Protein AF-A0A5W8QZE7-F1 (afdb_monomer_lite)

InterPro domains:
  IPR010557 Protein of unknown function DUF1133 [PF06576] (1-94)

Foldseek 3Di:
DQQVVVPPPDPDRDDDPVLVVLLCVLLCVLCVVPVVLSVLVCQADPDVHDDLLVQLVVVCVVPVVDDSVVSSVVSVVSPVVSCVSSVPSSVVSVVVVVVVVVD

Structure (mmCIF, N/CA/C/O backbone):
data_AF-A0A5W8QZE7-F1
#
_entry.id   AF-A0A5W8QZE7-F1
#
loop_
_atom_site.group_PDB
_atom_site.id
_atom_site.type_symbol
_atom_site.label_atom_id
_atom_site.label_alt_id
_atom_site.label_comp_id
_atom_site.label_asym_id
_atom_site.label_entity_id
_atom_site.label_seq_id
_atom_site.pdbx_PDB_ins_c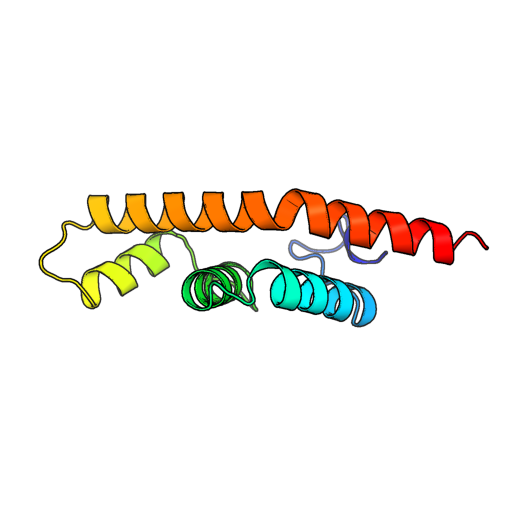ode
_atom_site.Cartn_x
_atom_site.Cartn_y
_atom_site.Cartn_z
_atom_site.occupancy
_atom_site.B_iso_or_equiv
_atom_site.auth_seq_id
_atom_site.auth_comp_id
_atom_site.auth_asym_id
_atom_site.auth_atom_id
_atom_site.pdbx_PDB_model_num
ATOM 1 N N . ARG A 1 1 ? 6.417 3.458 -22.316 1.00 56.97 1 ARG A N 1
ATOM 2 C CA . ARG A 1 1 ? 6.358 4.588 -21.358 1.00 56.97 1 ARG A CA 1
ATOM 3 C C . ARG A 1 1 ? 5.007 5.282 -21.471 1.00 56.97 1 ARG A C 1
ATOM 5 O O . ARG A 1 1 ? 4.948 6.492 -21.654 1.00 56.97 1 ARG A O 1
ATOM 12 N N . GLU A 1 2 ? 3.923 4.518 -21.359 1.00 59.00 2 GLU A N 1
ATOM 13 C CA . GLU A 1 2 ? 2.558 5.060 -21.438 1.00 59.00 2 GLU A CA 1
ATOM 14 C C . GLU A 1 2 ? 2.198 5.777 -20.134 1.00 59.00 2 GLU A C 1
ATOM 16 O O . GLU A 1 2 ? 1.651 6.872 -20.192 1.00 59.00 2 GLU A O 1
ATOM 21 N N . MET A 1 3 ? 2.641 5.280 -18.967 1.00 59.47 3 MET A N 1
ATOM 22 C CA . MET A 1 3 ? 2.423 5.967 -17.680 1.00 59.47 3 MET A CA 1
ATOM 23 C C . MET A 1 3 ? 2.963 7.405 -17.649 1.00 59.47 3 MET A C 1
ATOM 25 O O . MET A 1 3 ? 2.348 8.287 -17.052 1.00 59.47 3 MET A O 1
ATOM 29 N N . MET A 1 4 ? 4.111 7.662 -18.288 1.00 61.03 4 MET A N 1
ATOM 30 C CA . MET A 1 4 ? 4.712 9.003 -18.323 1.00 61.03 4 MET A CA 1
ATOM 31 C C . MET A 1 4 ? 4.120 9.895 -19.422 1.00 61.03 4 MET A C 1
ATOM 33 O O . MET A 1 4 ? 4.044 11.107 -19.230 1.00 61.03 4 MET A O 1
ATOM 37 N N . ASN A 1 5 ? 3.667 9.311 -20.538 1.00 59.75 5 ASN A N 1
ATOM 38 C CA . ASN A 1 5 ? 3.068 10.044 -21.662 1.00 59.75 5 ASN A CA 1
ATOM 39 C C . ASN A 1 5 ? 1.552 10.278 -21.495 1.00 59.75 5 ASN A C 1
ATOM 41 O O . ASN A 1 5 ? 0.990 11.205 -22.072 1.00 59.75 5 ASN A O 1
ATOM 45 N N . GLY A 1 6 ? 0.873 9.455 -20.691 1.00 54.03 6 GLY A N 1
ATOM 46 C CA . GLY A 1 6 ? -0.579 9.455 -20.488 1.00 54.03 6 GLY A CA 1
ATOM 47 C C . GLY A 1 6 ? -1.106 10.563 -19.575 1.00 54.03 6 GLY A C 1
ATOM 48 O O . GLY A 1 6 ? -2.318 10.747 -19.476 1.00 54.03 6 GLY A O 1
ATOM 49 N N . LYS A 1 7 ? -0.217 11.358 -18.963 1.00 52.62 7 LYS A N 1
ATOM 50 C CA . LYS A 1 7 ? -0.562 12.467 -18.054 1.00 52.62 7 LYS A CA 1
ATOM 51 C C . LYS A 1 7 ? -1.481 13.530 -18.689 1.00 52.62 7 LYS A C 1
ATOM 53 O O . LYS A 1 7 ? -2.056 14.334 -17.967 1.00 52.62 7 LYS A O 1
ATOM 58 N N . GLN A 1 8 ? -1.610 13.537 -20.021 1.00 54.16 8 GLN A N 1
ATOM 59 C CA . GLN A 1 8 ? -2.390 14.507 -20.801 1.00 54.16 8 GLN A CA 1
ATOM 60 C C . GLN A 1 8 ? -3.746 13.988 -21.329 1.00 54.16 8 GLN A C 1
ATOM 62 O O . GLN A 1 8 ? -4.461 14.766 -21.952 1.00 54.16 8 GLN A O 1
ATOM 67 N N . LYS A 1 9 ? -4.123 12.712 -21.123 1.00 54.28 9 LYS A N 1
ATOM 68 C CA . LYS A 1 9 ? -5.301 12.111 -21.801 1.00 54.28 9 LYS A CA 1
ATOM 69 C C . LYS A 1 9 ? -6.463 11.707 -20.886 1.00 54.28 9 LYS A C 1
ATOM 71 O O . LYS A 1 9 ? -7.600 11.688 -21.346 1.00 54.28 9 LYS A O 1
ATOM 76 N N . SER A 1 10 ? -6.225 11.385 -19.613 1.00 57.28 10 SER A N 1
ATOM 77 C CA . SER A 1 10 ? -7.294 11.022 -18.669 1.00 57.28 10 SER A CA 1
ATOM 78 C C . SER A 1 10 ? -6.854 11.214 -17.207 1.00 57.28 10 SER A C 1
ATOM 80 O O . SER A 1 10 ? -5.661 11.304 -16.926 1.00 57.28 10 SER A O 1
ATOM 82 N N . TRP A 1 11 ? -7.809 11.257 -16.266 1.00 57.09 11 TRP A N 1
ATOM 83 C CA . TRP A 1 11 ? -7.544 11.307 -14.814 1.00 57.09 11 TRP A CA 1
ATOM 84 C C . TRP A 1 11 ? -6.851 10.042 -14.264 1.00 57.09 11 TRP A C 1
ATOM 86 O O . TRP A 1 11 ? -6.365 10.054 -13.134 1.00 57.09 11 TRP A O 1
ATOM 96 N N . LEU A 1 12 ? -6.790 8.967 -15.055 1.00 62.59 12 LEU A N 1
ATOM 97 C CA . LEU A 1 12 ? -6.074 7.722 -14.778 1.00 62.59 12 LEU A CA 1
ATOM 98 C C . LEU A 1 12 ? -5.105 7.429 -15.934 1.00 62.59 12 LEU A C 1
ATOM 100 O O . LEU A 1 12 ? -5.516 7.195 -17.071 1.00 62.59 12 LEU A O 1
ATOM 104 N N . ALA A 1 13 ? -3.803 7.444 -15.654 1.00 66.06 13 ALA A N 1
ATOM 105 C CA . ALA A 1 13 ? -2.804 6.927 -16.581 1.00 66.06 13 ALA A CA 1
ATOM 106 C C . ALA A 1 13 ? -2.663 5.423 -16.328 1.00 66.06 13 ALA A C 1
ATOM 108 O O . ALA A 1 13 ? -2.221 5.013 -15.254 1.00 66.06 13 ALA A O 1
ATOM 109 N N . HIS A 1 14 ? -3.081 4.609 -17.294 1.00 72.62 14 HIS A N 1
ATOM 110 C CA . HIS A 1 14 ? -2.899 3.165 -17.224 1.00 72.62 14 HIS A CA 1
ATOM 111 C C . HIS A 1 14 ? -1.449 2.801 -17.568 1.00 72.62 14 HIS A C 1
ATOM 113 O O . HIS A 1 14 ? -0.797 3.478 -18.366 1.00 72.62 14 HIS A O 1
ATOM 119 N N . CYS A 1 15 ? -0.936 1.758 -16.919 1.00 76.12 15 CYS A N 1
ATOM 120 C CA . CYS A 1 15 ? 0.349 1.164 -17.266 1.00 76.12 15 CYS A CA 1
ATOM 121 C C . CYS A 1 15 ? 0.200 0.227 -18.467 1.00 76.12 15 CYS A C 1
ATOM 123 O O . CYS A 1 15 ? -0.885 -0.304 -18.703 1.00 76.12 15 CYS A O 1
ATOM 125 N N . THR A 1 16 ? 1.275 0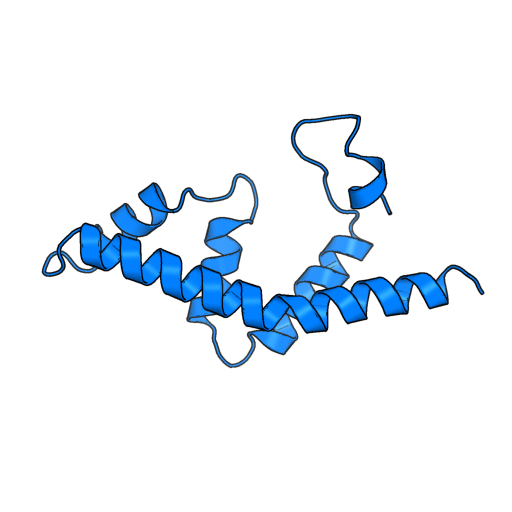.038 -19.238 1.00 85.00 16 THR A N 1
ATOM 126 C CA . THR A 1 16 ? 1.323 -1.065 -20.213 1.00 85.00 16 THR A CA 1
ATOM 127 C C . THR A 1 16 ? 1.472 -2.404 -19.502 1.00 85.00 16 THR A C 1
ATOM 129 O O . THR A 1 16 ? 1.989 -2.449 -18.389 1.00 85.00 16 THR A O 1
ATOM 132 N N . ASP A 1 17 ? 1.135 -3.508 -20.169 1.00 85.94 17 ASP A N 1
ATOM 133 C CA . ASP A 1 17 ? 1.330 -4.860 -19.620 1.00 85.94 17 ASP A CA 1
ATOM 134 C C . ASP A 1 17 ? 2.781 -5.112 -19.167 1.00 85.94 17 ASP A C 1
ATOM 136 O O . ASP A 1 17 ? 3.023 -5.735 -18.136 1.00 85.94 17 ASP A O 1
ATOM 140 N N . ALA A 1 18 ? 3.766 -4.572 -19.896 1.00 87.06 18 ALA A N 1
ATOM 141 C CA . ALA A 1 18 ? 5.176 -4.659 -19.514 1.00 87.06 18 ALA A CA 1
ATOM 142 C C . ALA A 1 18 ? 5.495 -3.852 -18.241 1.00 87.06 18 ALA A C 1
ATOM 144 O O . ALA A 1 18 ? 6.221 -4.330 -17.371 1.00 87.06 18 ALA A O 1
ATOM 145 N N . GLU A 1 19 ? 4.941 -2.642 -18.117 1.00 86.94 19 GLU A N 1
ATOM 146 C CA . GLU A 1 19 ? 5.086 -1.802 -16.922 1.00 86.94 19 GLU A CA 1
ATOM 147 C C . GLU A 1 19 ? 4.378 -2.449 -15.714 1.00 86.94 19 GLU A C 1
ATOM 149 O O . GLU A 1 19 ? 4.936 -2.461 -14.618 1.00 86.94 19 GLU A O 1
ATOM 154 N N . ALA A 1 20 ? 3.205 -3.058 -15.919 1.00 88.81 20 ALA A N 1
ATOM 155 C CA . ALA A 1 20 ? 2.470 -3.803 -14.899 1.00 88.81 20 ALA A CA 1
ATOM 156 C C . ALA A 1 20 ? 3.267 -5.015 -14.390 1.00 88.81 20 ALA A C 1
ATOM 158 O O . ALA A 1 20 ? 3.477 -5.147 -13.187 1.00 88.81 20 ALA A O 1
ATOM 159 N N . MET A 1 21 ? 3.802 -5.846 -15.294 1.00 91.00 21 MET A N 1
ATOM 160 C CA . MET A 1 21 ? 4.638 -6.994 -14.917 1.00 91.00 21 MET A CA 1
ATOM 161 C C . MET A 1 21 ? 5.891 -6.581 -14.136 1.00 91.00 21 MET A C 1
ATOM 163 O O . MET A 1 21 ? 6.301 -7.280 -13.207 1.00 91.00 21 MET A O 1
ATOM 167 N N . LEU A 1 22 ? 6.507 -5.448 -14.491 1.00 92.06 22 LEU A N 1
ATOM 168 C CA . LEU A 1 22 ? 7.649 -4.908 -13.756 1.00 92.06 22 LEU A CA 1
ATOM 169 C C . LEU A 1 22 ? 7.253 -4.519 -12.324 1.00 92.06 22 LEU A C 1
ATOM 171 O O . LEU A 1 22 ? 7.929 -4.911 -11.372 1.00 92.06 22 LEU A O 1
ATOM 175 N N . ILE A 1 23 ? 6.150 -3.779 -12.177 1.00 92.00 23 ILE A N 1
ATOM 176 C CA . ILE A 1 23 ? 5.605 -3.352 -10.882 1.00 92.00 23 ILE A CA 1
ATOM 177 C C . ILE A 1 23 ? 5.282 -4.572 -10.014 1.00 92.00 23 ILE A C 1
ATOM 179 O O . ILE A 1 23 ? 5.732 -4.641 -8.868 1.00 92.00 23 ILE A O 1
ATOM 183 N N . ASP A 1 24 ? 4.574 -5.559 -10.563 1.00 92.94 24 ASP A N 1
ATOM 184 C CA . ASP A 1 24 ? 4.186 -6.777 -9.849 1.00 92.94 24 ASP A CA 1
ATOM 185 C C . ASP A 1 24 ? 5.395 -7.605 -9.421 1.00 92.94 24 ASP A C 1
ATOM 187 O O . ASP A 1 24 ? 5.425 -8.128 -8.302 1.00 92.94 24 ASP A O 1
ATOM 191 N N . ARG A 1 25 ? 6.431 -7.682 -10.266 1.00 94.31 25 ARG A N 1
ATOM 192 C CA . ARG A 1 25 ? 7.698 -8.320 -9.906 1.00 94.31 25 ARG A CA 1
ATOM 193 C C . ARG A 1 25 ? 8.338 -7.619 -8.713 1.00 94.31 25 ARG A C 1
ATOM 195 O O . ARG A 1 25 ? 8.681 -8.298 -7.752 1.00 94.31 25 ARG A O 1
ATOM 202 N N . VAL A 1 26 ? 8.481 -6.293 -8.751 1.00 95.19 26 VAL A N 1
ATOM 203 C CA . VAL A 1 26 ? 9.114 -5.524 -7.665 1.00 95.19 26 VAL A CA 1
ATOM 204 C C . VAL A 1 26 ? 8.321 -5.653 -6.365 1.00 95.19 26 VAL A C 1
ATOM 206 O O . VAL A 1 26 ? 8.900 -5.941 -5.317 1.00 95.19 26 VAL A O 1
ATOM 209 N N . ILE A 1 27 ? 6.996 -5.500 -6.417 1.00 95.06 27 ILE A N 1
ATOM 210 C CA . ILE A 1 27 ? 6.122 -5.680 -5.249 1.00 95.06 27 ILE A CA 1
ATOM 211 C C . ILE A 1 27 ? 6.246 -7.108 -4.709 1.00 95.06 27 ILE A C 1
ATOM 213 O O . ILE A 1 27 ? 6.379 -7.306 -3.501 1.00 95.06 27 ILE A O 1
ATOM 217 N N . GLY A 1 28 ? 6.232 -8.101 -5.599 1.00 94.00 28 GLY A N 1
ATOM 218 C CA . GLY A 1 28 ? 6.370 -9.511 -5.263 1.00 94.00 28 GLY A CA 1
ATOM 219 C C . GLY A 1 28 ? 7.698 -9.846 -4.595 1.00 94.00 28 GLY A C 1
ATOM 220 O O . GLY A 1 28 ? 7.694 -10.638 -3.659 1.00 94.00 28 GLY A O 1
ATOM 221 N N . THR A 1 29 ? 8.804 -9.234 -5.026 1.00 94.75 29 THR A N 1
ATOM 222 C CA . THR A 1 29 ? 10.134 -9.469 -4.447 1.00 94.75 29 THR A CA 1
ATOM 223 C C . THR A 1 29 ? 10.350 -8.713 -3.142 1.00 94.75 29 THR A C 1
ATOM 225 O O . THR A 1 29 ? 10.860 -9.287 -2.188 1.00 94.75 29 THR A O 1
ATOM 228 N N . VAL A 1 30 ? 9.959 -7.436 -3.076 1.00 95.25 30 VAL A N 1
ATOM 229 C CA . VAL A 1 30 ? 10.232 -6.572 -1.913 1.00 95.25 30 VAL A CA 1
ATOM 230 C C . VAL A 1 30 ? 9.324 -6.920 -0.736 1.00 95.25 30 VAL A C 1
ATOM 232 O O . VAL A 1 30 ? 9.765 -6.926 0.409 1.00 95.25 30 VAL A O 1
ATOM 235 N N . LEU A 1 31 ? 8.051 -7.224 -1.001 1.00 94.50 31 LEU A N 1
ATOM 236 C CA . LEU A 1 31 ? 7.060 -7.527 0.035 1.00 94.50 31 LEU A CA 1
ATOM 237 C C . LEU A 1 31 ? 6.795 -9.033 0.180 1.00 94.50 31 LEU A C 1
ATOM 239 O O . LEU A 1 31 ? 5.762 -9.413 0.734 1.00 94.50 31 LEU A O 1
ATOM 243 N N . ALA A 1 32 ? 7.707 -9.891 -0.295 1.00 93.75 32 ALA A N 1
ATOM 244 C CA . ALA A 1 32 ? 7.582 -11.350 -0.207 1.00 93.75 32 ALA A CA 1
ATOM 245 C C . ALA A 1 32 ? 7.394 -11.831 1.242 1.00 93.75 32 ALA A C 1
ATOM 247 O O . ALA A 1 32 ? 6.516 -12.643 1.526 1.00 93.75 32 ALA A O 1
ATOM 248 N N . GLU A 1 33 ? 8.179 -11.270 2.162 1.00 94.00 33 GLU A N 1
ATOM 249 C CA . GLU A 1 33 ? 8.163 -11.610 3.590 1.00 94.00 33 GLU A CA 1
ATOM 250 C C . GLU A 1 33 ? 7.010 -10.933 4.354 1.00 94.00 33 GLU A C 1
ATOM 252 O O . GLU A 1 33 ? 6.704 -11.301 5.487 1.00 94.00 33 GLU A O 1
ATOM 257 N N . TYR A 1 34 ? 6.324 -9.965 3.732 1.00 94.50 34 TYR A N 1
ATOM 258 C CA . TYR A 1 34 ? 5.309 -9.125 4.371 1.00 94.50 34 TYR A CA 1
ATOM 259 C C . TYR A 1 34 ? 3.949 -9.225 3.655 1.00 94.50 34 TYR A C 1
ATOM 261 O O . TYR A 1 34 ? 3.474 -8.244 3.066 1.00 94.50 34 TYR A O 1
ATOM 269 N N . PRO A 1 35 ? 3.246 -10.374 3.739 1.00 93.38 35 PRO A N 1
ATOM 270 C CA . PRO A 1 35 ? 1.999 -10.603 3.003 1.00 93.38 35 PRO A CA 1
ATOM 271 C C . PRO A 1 35 ? 0.886 -9.611 3.376 1.00 93.38 35 PRO A C 1
ATOM 273 O O . PRO A 1 35 ? 0.074 -9.234 2.528 1.00 93.38 35 PRO A O 1
ATOM 276 N N . ALA A 1 36 ? 0.863 -9.132 4.625 1.00 92.94 36 ALA A N 1
ATOM 277 C CA . ALA A 1 36 ? -0.089 -8.118 5.073 1.00 92.94 36 ALA A CA 1
ATOM 278 C C . ALA A 1 36 ? 0.143 -6.755 4.396 1.00 92.94 36 ALA A C 1
ATOM 280 O O . ALA A 1 36 ? -0.819 -6.121 3.962 1.00 92.94 36 ALA A O 1
ATOM 281 N N . LEU A 1 37 ? 1.404 -6.325 4.257 1.00 94.38 37 LEU A N 1
ATOM 282 C CA . LEU A 1 37 ? 1.754 -5.076 3.571 1.00 94.38 37 LEU A CA 1
ATOM 283 C C . LEU A 1 37 ? 1.499 -5.181 2.068 1.00 94.38 37 LEU A C 1
ATOM 285 O O . LEU A 1 37 ? 0.957 -4.248 1.476 1.00 94.38 37 LEU A O 1
ATOM 289 N N . LYS A 1 38 ? 1.799 -6.339 1.468 1.00 95.00 38 LYS A N 1
ATOM 290 C CA . LYS A 1 38 ? 1.458 -6.619 0.070 1.00 95.00 38 LYS A CA 1
ATOM 291 C C . LYS A 1 38 ? -0.045 -6.450 -0.162 1.00 95.00 38 LYS A C 1
ATOM 293 O O . LYS A 1 38 ? -0.456 -5.650 -0.999 1.00 95.00 38 LYS A O 1
ATOM 298 N N . LYS A 1 39 ? -0.880 -7.123 0.638 1.00 94.25 39 LYS A N 1
ATOM 299 C CA . LYS A 1 39 ? -2.346 -7.008 0.552 1.00 94.25 39 LYS A CA 1
ATOM 300 C C . LYS A 1 39 ? -2.831 -5.566 0.738 1.00 94.25 39 LYS A C 1
ATOM 302 O O . LYS A 1 39 ? -3.754 -5.147 0.047 1.00 94.25 39 LYS A O 1
ATOM 307 N N . LEU A 1 40 ? -2.215 -4.812 1.649 1.00 94.94 40 LEU A N 1
ATOM 308 C CA . LEU A 1 40 ? -2.552 -3.412 1.911 1.00 94.94 40 LEU A CA 1
ATOM 309 C C . LEU A 1 40 ? -2.317 -2.518 0.682 1.00 94.94 40 LEU A C 1
ATOM 311 O O . LEU A 1 40 ? -3.178 -1.703 0.352 1.00 94.94 40 LEU A O 1
ATOM 315 N N . ILE A 1 41 ? -1.181 -2.684 -0.003 1.00 94.94 41 ILE A N 1
ATOM 316 C CA . ILE A 1 41 ? -0.851 -1.944 -1.231 1.00 94.94 41 ILE A CA 1
ATOM 317 C C . ILE A 1 41 ? -1.827 -2.292 -2.355 1.00 94.94 41 ILE A C 1
ATOM 319 O O . ILE A 1 41 ? -2.384 -1.381 -2.968 1.00 94.94 41 ILE A O 1
ATOM 323 N N . HIS A 1 42 ? -2.114 -3.580 -2.561 1.00 93.12 42 HIS A N 1
ATOM 324 C CA . HIS A 1 42 ? -3.117 -4.018 -3.536 1.00 93.12 42 HIS A CA 1
ATOM 325 C C . HIS A 1 42 ? -4.494 -3.405 -3.239 1.00 93.12 42 HIS A C 1
ATOM 327 O O . HIS A 1 42 ? -5.090 -2.761 -4.095 1.00 93.12 42 HIS A O 1
ATOM 333 N N . GLN A 1 43 ? -4.966 -3.463 -1.990 1.00 93.56 43 GLN A N 1
ATOM 334 C CA . GLN A 1 43 ? -6.229 -2.821 -1.598 1.00 93.56 43 GLN A CA 1
ATOM 335 C C . GLN A 1 43 ? -6.246 -1.309 -1.854 1.00 93.56 43 GLN A C 1
ATOM 337 O O . GLN A 1 43 ? -7.297 -0.740 -2.153 1.00 93.56 43 GLN A O 1
ATOM 342 N N . ARG A 1 44 ? -5.102 -0.639 -1.703 1.00 94.25 44 ARG A N 1
ATOM 343 C CA . ARG A 1 44 ? -4.995 0.809 -1.866 1.00 94.25 44 ARG A CA 1
ATOM 344 C C . ARG A 1 44 ? -4.995 1.237 -3.333 1.00 94.25 44 ARG A C 1
ATOM 346 O O . ARG A 1 44 ? -5.645 2.236 -3.634 1.00 94.25 44 ARG A O 1
ATOM 353 N N . TYR A 1 45 ? -4.284 0.522 -4.201 1.00 90.06 45 TYR A N 1
ATOM 354 C CA . TYR A 1 45 ? -3.946 0.996 -5.549 1.00 90.06 45 TYR A CA 1
ATOM 355 C C . TYR A 1 45 ? -4.536 0.169 -6.695 1.00 90.06 45 TYR A C 1
ATOM 357 O O . TYR A 1 45 ? -4.580 0.661 -7.818 1.00 90.06 45 TYR A O 1
ATOM 365 N N . GLU A 1 46 ? -5.005 -1.052 -6.446 1.00 87.12 46 GLU A N 1
ATOM 366 C CA . GLU A 1 46 ? -5.512 -1.926 -7.503 1.00 87.12 46 GLU A CA 1
ATOM 367 C C . GLU A 1 46 ? -6.939 -1.548 -7.935 1.00 87.12 46 GLU A C 1
ATOM 369 O O . GLU A 1 46 ? -7.813 -1.226 -7.118 1.00 87.12 46 GLU A O 1
ATOM 374 N N . GLY A 1 47 ? -7.191 -1.577 -9.246 1.00 85.06 47 GLY A N 1
ATOM 375 C CA . GLY A 1 47 ? -8.472 -1.191 -9.835 1.00 85.06 47 GLY A CA 1
ATOM 376 C C . GLY A 1 47 ? -8.825 0.272 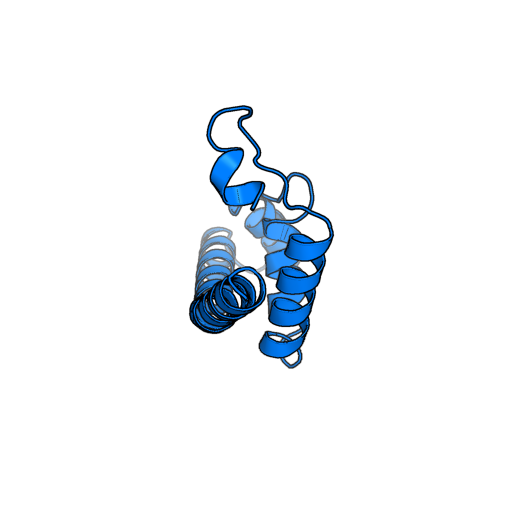-9.552 1.00 85.06 47 GLY A C 1
ATOM 377 O O . GLY A 1 47 ? -8.114 1.186 -9.957 1.00 85.06 47 GLY A O 1
ATOM 378 N N . ARG A 1 48 ? -9.949 0.508 -8.861 1.00 82.31 48 ARG A N 1
ATOM 379 C CA . ARG A 1 48 ? -10.344 1.861 -8.416 1.00 82.31 48 ARG A CA 1
ATOM 380 C C . ARG A 1 48 ? -9.667 2.291 -7.106 1.00 82.31 48 ARG A C 1
ATOM 382 O O . ARG A 1 48 ? -9.804 3.450 -6.721 1.00 82.31 48 ARG A O 1
ATOM 389 N N . GLY A 1 49 ? -8.965 1.374 -6.435 1.00 87.25 49 GLY A N 1
ATOM 390 C CA . GLY A 1 49 ? -8.342 1.587 -5.134 1.00 87.25 49 GLY A CA 1
ATOM 391 C C . GLY A 1 49 ? -9.339 1.827 -3.994 1.00 87.25 49 GLY A C 1
ATOM 392 O O . GLY A 1 49 ? -10.520 2.123 -4.194 1.00 87.25 49 GLY A O 1
ATOM 393 N N . MET A 1 50 ? -8.861 1.714 -2.754 1.00 93.19 50 MET A N 1
ATOM 394 C CA . MET A 1 50 ? -9.625 2.084 -1.560 1.00 93.19 50 MET A CA 1
ATOM 395 C C . MET A 1 50 ? -9.083 3.359 -0.922 1.00 93.19 50 MET A C 1
ATOM 397 O O . MET A 1 50 ? -7.875 3.572 -0.792 1.00 93.19 50 MET A O 1
ATOM 401 N N . SER A 1 51 ? -9.986 4.223 -0.454 1.00 94.12 51 SER A N 1
ATOM 402 C CA . SER A 1 51 ? -9.594 5.378 0.353 1.00 94.12 51 SER A CA 1
ATOM 403 C C . SER A 1 51 ? -9.041 4.923 1.710 1.00 94.12 51 SER A C 1
ATOM 405 O O . SER A 1 51 ? -9.528 3.952 2.289 1.00 94.12 51 SER A O 1
ATOM 407 N N . GLN A 1 52 ? -8.072 5.656 2.271 1.00 94.56 52 GLN A N 1
ATOM 408 C CA . GLN A 1 52 ? -7.567 5.382 3.625 1.00 94.56 52 GLN A CA 1
ATOM 409 C C . GLN A 1 52 ? -8.695 5.371 4.667 1.00 94.56 52 GLN A C 1
ATOM 411 O O . GLN A 1 52 ? -8.659 4.576 5.599 1.00 94.56 52 GLN A O 1
ATOM 416 N N . ARG A 1 53 ? -9.722 6.216 4.476 1.00 94.75 53 ARG A N 1
ATOM 417 C CA . ARG A 1 53 ? -10.936 6.229 5.302 1.00 94.75 53 ARG A CA 1
ATOM 418 C C . ARG A 1 53 ? -11.652 4.881 5.248 1.00 94.75 53 ARG A C 1
ATOM 420 O O . ARG A 1 53 ? -11.886 4.277 6.285 1.00 94.75 53 ARG A O 1
ATOM 427 N N . ARG A 1 54 ? -11.927 4.372 4.043 1.00 95.38 54 ARG A N 1
ATOM 428 C CA . ARG A 1 54 ? -12.605 3.083 3.868 1.00 95.38 54 ARG A CA 1
ATOM 429 C C . ARG A 1 54 ? -11.780 1.921 4.418 1.00 95.38 54 ARG A C 1
ATOM 431 O O . ARG A 1 54 ? -12.343 1.014 5.020 1.00 95.38 54 ARG A O 1
ATOM 438 N N . MET A 1 55 ? -10.463 1.952 4.234 1.00 96.19 55 MET A N 1
ATOM 439 C CA . MET A 1 55 ? -9.559 0.946 4.801 1.00 96.19 55 MET A CA 1
ATOM 440 C C . MET A 1 55 ? -9.582 0.974 6.335 1.00 96.19 55 MET A C 1
ATOM 442 O O . MET A 1 55 ? -9.643 -0.079 6.965 1.00 96.19 55 MET A O 1
ATOM 446 N N . ALA A 1 56 ? -9.601 2.166 6.937 1.00 96.56 56 ALA A N 1
ATOM 447 C CA . ALA A 1 56 ? -9.732 2.328 8.381 1.00 96.56 56 ALA A CA 1
ATOM 448 C C . ALA A 1 56 ? -11.101 1.856 8.896 1.00 96.56 56 ALA A C 1
ATOM 450 O O . ALA A 1 56 ? -11.141 1.181 9.920 1.00 96.56 56 ALA A O 1
ATOM 451 N N . ASP A 1 57 ? -12.195 2.128 8.173 1.00 96.56 57 ASP A N 1
ATOM 452 C CA . ASP A 1 57 ? -13.535 1.626 8.515 1.00 96.56 57 ASP A CA 1
ATOM 453 C C . ASP A 1 57 ? -13.570 0.089 8.520 1.00 96.56 57 ASP A C 1
ATOM 455 O O . ASP A 1 57 ? -14.137 -0.523 9.421 1.00 96.56 57 ASP A O 1
ATOM 459 N N . LEU A 1 58 ? -12.958 -0.556 7.519 1.00 95.81 58 LEU A N 1
ATOM 460 C CA . LEU A 1 58 ? -12.876 -2.019 7.445 1.00 95.81 58 LEU A CA 1
ATOM 461 C C . LEU A 1 58 ? -12.030 -2.602 8.580 1.00 95.81 58 LEU A C 1
ATOM 463 O O . LEU A 1 58 ? -12.420 -3.610 9.166 1.00 95.81 58 LEU A O 1
ATOM 467 N N . LEU A 1 59 ? -10.908 -1.958 8.911 1.00 95.62 59 LEU A N 1
ATOM 468 C CA . LEU A 1 59 ? -10.065 -2.368 10.031 1.00 95.62 59 LEU A CA 1
ATOM 469 C C . LEU A 1 59 ? -10.803 -2.211 11.366 1.00 95.62 59 LEU A C 1
ATOM 471 O O . LEU A 1 59 ? -10.724 -3.087 12.217 1.00 95.62 59 LEU A O 1
ATOM 475 N N . ASN A 1 60 ? -11.559 -1.128 11.536 1.00 96.56 60 ASN A N 1
ATOM 476 C CA . ASN A 1 60 ? -12.336 -0.883 12.747 1.00 96.56 60 ASN A CA 1
ATOM 477 C C . ASN A 1 60 ? -13.481 -1.889 12.920 1.00 96.56 60 ASN A C 1
ATOM 479 O O . ASN A 1 60 ? -13.726 -2.351 14.024 1.00 96.56 60 ASN A O 1
ATOM 483 N N . LYS A 1 61 ? -14.123 -2.313 11.824 1.00 96.25 61 LYS A N 1
ATOM 484 C CA . LYS A 1 61 ? -15.119 -3.397 11.861 1.00 96.25 61 LYS A CA 1
ATOM 485 C C . LYS A 1 61 ? -14.530 -4.748 12.269 1.00 96.25 61 LYS A C 1
ATOM 487 O O . LYS A 1 61 ? -15.245 -5.555 12.847 1.00 96.25 61 LYS A O 1
ATOM 492 N N . GLN A 1 62 ? -13.264 -5.007 11.942 1.00 95.56 62 GLN A N 1
ATOM 493 C CA . GLN A 1 62 ? -12.566 -6.232 12.353 1.00 95.56 62 GLN A CA 1
ATOM 494 C C . GLN A 1 62 ? -12.095 -6.171 13.810 1.00 95.56 62 GLN A C 1
ATOM 496 O O . GLN A 1 62 ? -12.077 -7.196 14.482 1.00 95.56 62 GLN A O 1
ATOM 501 N N . TYR A 1 63 ? -11.735 -4.978 14.290 1.00 94.12 63 TYR A N 1
ATOM 502 C CA . TYR A 1 63 ? -11.241 -4.732 15.645 1.00 94.12 63 TYR A CA 1
ATOM 503 C C . TYR A 1 63 ? -12.091 -3.651 16.330 1.00 94.12 63 TYR A C 1
ATOM 505 O O . TYR A 1 63 ? -11.647 -2.500 16.426 1.00 94.12 63 TYR A O 1
ATOM 513 N N . PRO A 1 64 ? -13.312 -3.995 16.788 1.00 92.12 64 PRO A N 1
ATOM 514 C CA . PRO A 1 64 ? -14.247 -3.028 17.366 1.00 92.12 64 PRO A CA 1
ATOM 515 C C . PRO A 1 64 ? -13.742 -2.407 18.676 1.00 92.12 64 PRO A C 1
ATOM 517 O O . PRO A 1 64 ? -14.146 -1.298 19.014 1.00 92.12 64 PRO A O 1
ATOM 520 N N . ASP A 1 65 ? -12.815 -3.072 19.372 1.00 95.88 65 ASP A N 1
ATOM 521 C CA . ASP A 1 65 ? -12.195 -2.567 20.605 1.00 95.88 65 ASP A CA 1
ATOM 522 C C . ASP A 1 65 ? -11.289 -1.351 20.363 1.00 95.88 65 ASP A C 1
ATOM 524 O O . ASP A 1 65 ? -10.976 -0.588 21.278 1.00 95.88 65 ASP A O 1
ATOM 528 N N . TRP A 1 66 ? -10.814 -1.162 19.129 1.00 95.06 66 TRP A N 1
ATOM 529 C CA . TRP A 1 66 ? -9.970 -0.025 18.789 1.00 95.06 66 TRP A CA 1
ATOM 530 C C . TRP A 1 66 ? -10.830 1.171 18.414 1.00 95.06 66 TRP A C 1
ATOM 532 O O . TRP A 1 66 ? -11.791 1.060 17.657 1.00 95.06 66 TRP A O 1
ATOM 542 N N . CYS A 1 67 ? -10.440 2.365 18.857 1.00 95.94 67 CYS A N 1
ATOM 543 C CA . CYS A 1 67 ? -11.063 3.573 18.337 1.00 95.94 67 CYS A CA 1
ATOM 544 C C . CYS A 1 67 ? -10.686 3.781 16.858 1.00 95.94 67 CYS A C 1
ATOM 546 O O . CYS A 1 67 ? -9.583 3.444 16.411 1.00 95.94 67 CYS A O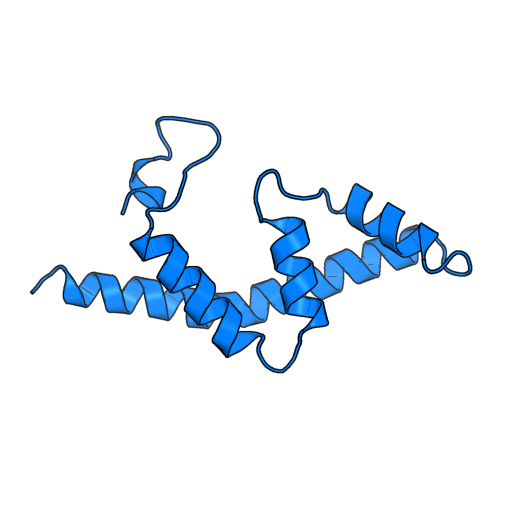 1
ATOM 548 N N . TYR A 1 68 ? -11.583 4.409 16.096 1.00 95.62 68 TYR A N 1
ATOM 549 C CA . TYR A 1 68 ? -11.372 4.666 14.670 1.00 95.62 68 TYR A CA 1
ATOM 550 C C . TYR A 1 68 ? -10.071 5.444 14.379 1.00 95.62 68 TYR A C 1
ATOM 552 O O . TYR A 1 68 ? -9.385 5.174 13.391 1.00 95.62 68 TYR A O 1
ATOM 560 N N . ALA A 1 69 ? -9.686 6.378 15.258 1.00 96.50 69 ALA A N 1
ATOM 561 C CA . ALA A 1 69 ? -8.441 7.137 15.126 1.00 96.50 69 ALA A CA 1
ATOM 562 C C . ALA A 1 69 ? -7.199 6.225 15.131 1.00 96.50 69 ALA A C 1
ATOM 564 O O . ALA A 1 69 ? -6.301 6.405 14.307 1.00 96.50 69 ALA A O 1
ATOM 565 N N . THR A 1 70 ? -7.180 5.198 15.985 1.00 96.75 70 THR A N 1
ATOM 566 C CA . THR A 1 70 ? -6.112 4.189 16.023 1.00 96.75 70 THR A CA 1
ATOM 567 C C . THR A 1 70 ? -6.052 3.403 14.718 1.00 96.75 70 THR A C 1
ATOM 569 O O . THR A 1 70 ? -4.970 3.240 14.151 1.00 96.75 70 THR A O 1
ATOM 572 N N . CYS A 1 71 ? -7.201 2.970 14.191 1.00 96.69 71 CYS A N 1
ATOM 573 C CA . CYS A 1 71 ? -7.272 2.274 12.905 1.00 96.69 71 CYS A CA 1
ATOM 574 C C . CYS A 1 71 ? -6.743 3.148 11.759 1.00 96.69 71 CYS A C 1
ATOM 576 O O . CYS A 1 71 ? -5.917 2.699 10.965 1.00 96.69 71 CYS A O 1
ATOM 578 N N . ARG A 1 72 ? -7.152 4.421 11.706 1.00 97.00 72 ARG A N 1
ATOM 579 C CA . ARG A 1 72 ? -6.684 5.386 10.701 1.00 97.00 72 ARG A CA 1
ATOM 580 C C . ARG A 1 72 ? -5.171 5.599 10.770 1.00 97.00 72 ARG A C 1
ATOM 582 O O . ARG A 1 72 ? -4.510 5.567 9.732 1.00 97.00 72 ARG A O 1
ATOM 589 N N . ASN A 1 73 ? -4.626 5.784 11.972 1.00 97.19 73 ASN A N 1
ATOM 590 C CA . ASN A 1 73 ? -3.191 5.980 12.175 1.00 97.19 73 ASN 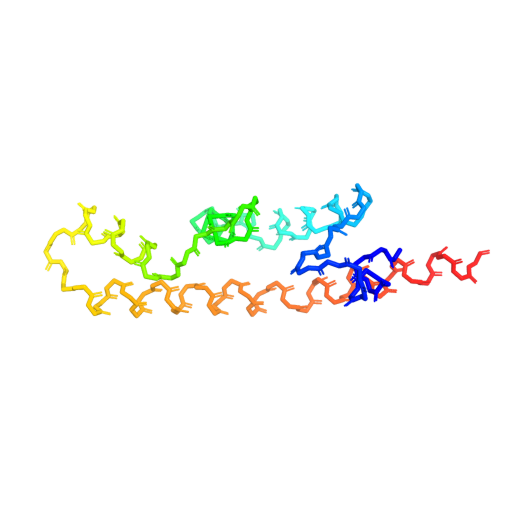A CA 1
ATOM 591 C C . ASN A 1 73 ? -2.391 4.745 11.748 1.00 97.19 73 ASN A C 1
ATOM 593 O O . ASN A 1 73 ? -1.404 4.882 11.029 1.00 97.19 73 ASN A O 1
ATOM 597 N N . ARG A 1 74 ? -2.852 3.541 12.112 1.00 96.69 74 ARG A N 1
ATOM 598 C CA . ARG A 1 74 ? -2.226 2.274 11.703 1.00 96.69 74 ARG A CA 1
ATOM 599 C C . ARG A 1 74 ? -2.189 2.115 10.187 1.00 96.69 74 ARG A C 1
ATOM 601 O O . ARG A 1 74 ? -1.114 1.889 9.643 1.00 96.69 74 ARG A O 1
ATOM 608 N N . ILE A 1 75 ? -3.317 2.319 9.500 1.00 96.88 75 ILE A N 1
ATOM 609 C CA . ILE A 1 75 ? -3.371 2.268 8.029 1.00 96.88 75 ILE A CA 1
ATOM 610 C C . ILE A 1 75 ? -2.389 3.267 7.408 1.00 96.88 75 ILE A C 1
ATOM 612 O O . ILE A 1 75 ? -1.647 2.909 6.497 1.00 96.88 75 ILE A O 1
ATOM 616 N N . GLY A 1 76 ? -2.349 4.505 7.908 1.00 97.00 76 GLY A N 1
ATOM 617 C CA . GLY A 1 76 ? -1.426 5.522 7.401 1.00 97.00 76 GLY A CA 1
ATOM 618 C C . GLY A 1 76 ? 0.045 5.141 7.586 1.00 97.00 76 GLY A C 1
ATOM 619 O O . GLY A 1 76 ? 0.848 5.328 6.677 1.00 97.00 76 GLY A O 1
ATOM 620 N N . VAL A 1 77 ? 0.395 4.584 8.745 1.00 97.31 77 VAL A N 1
ATOM 621 C CA . VAL A 1 77 ? 1.756 4.140 9.066 1.00 97.31 77 VAL A CA 1
ATOM 622 C C . VAL A 1 77 ? 2.167 2.933 8.217 1.00 97.31 77 VAL A C 1
ATOM 624 O O . VAL A 1 77 ? 3.259 2.933 7.653 1.00 97.31 77 VAL A O 1
ATOM 627 N N . TRP A 1 78 ? 1.293 1.938 8.059 1.00 96.88 78 TRP A N 1
ATOM 628 C CA . TRP A 1 78 ? 1.579 0.762 7.236 1.00 96.88 78 TRP A CA 1
ATOM 629 C C . TRP A 1 78 ? 1.715 1.099 5.749 1.00 96.88 78 TRP A C 1
ATOM 631 O O . TRP A 1 78 ? 2.612 0.574 5.095 1.00 96.88 78 TRP A O 1
ATOM 641 N N . LEU A 1 79 ? 0.884 2.010 5.227 1.00 96.56 79 LEU A N 1
ATOM 642 C CA . LEU A 1 79 ? 1.016 2.488 3.848 1.00 96.56 79 LEU A CA 1
ATOM 643 C C . LEU A 1 79 ? 2.353 3.196 3.629 1.00 96.56 79 LEU A C 1
ATOM 645 O O . LEU A 1 79 ? 3.080 2.831 2.713 1.00 96.56 79 LEU A O 1
ATOM 649 N N . LYS A 1 80 ? 2.725 4.130 4.513 1.00 96.38 80 LYS A N 1
ATOM 650 C CA . LYS A 1 80 ? 4.016 4.830 4.432 1.00 96.38 80 LYS A CA 1
ATOM 651 C C . LYS A 1 80 ? 5.204 3.872 4.471 1.00 96.38 80 LYS A C 1
ATOM 653 O O . LYS A 1 80 ? 6.154 4.059 3.721 1.00 96.38 80 LYS A O 1
ATOM 658 N N . MET A 1 81 ? 5.160 2.854 5.333 1.00 95.88 81 MET A N 1
ATOM 659 C CA . MET A 1 81 ? 6.218 1.843 5.393 1.00 95.88 81 MET A CA 1
ATOM 660 C C . MET A 1 81 ? 6.331 1.061 4.084 1.00 95.88 81 MET A C 1
ATOM 662 O O . MET A 1 81 ? 7.429 0.931 3.550 1.00 95.88 81 MET A O 1
ATOM 666 N N . ALA A 1 82 ? 5.209 0.579 3.547 1.00 95.75 82 ALA A N 1
ATOM 667 C CA . ALA A 1 82 ? 5.208 -0.169 2.296 1.00 95.75 82 ALA A CA 1
ATOM 668 C C . ALA A 1 82 ? 5.682 0.694 1.112 1.00 95.75 82 ALA A C 1
ATOM 670 O O . ALA A 1 82 ? 6.520 0.257 0.329 1.00 95.75 82 ALA A O 1
ATOM 671 N N . GLU A 1 83 ? 5.215 1.941 1.015 1.00 94.19 83 GLU A N 1
ATOM 672 C CA . GLU A 1 83 ? 5.663 2.907 0.004 1.00 94.19 83 GLU A CA 1
ATOM 673 C C . GLU A 1 83 ? 7.168 3.187 0.109 1.00 94.19 83 GLU A C 1
ATOM 675 O O . GLU A 1 83 ? 7.865 3.206 -0.905 1.00 94.19 83 GLU A O 1
ATOM 680 N N . PHE A 1 84 ? 7.686 3.351 1.328 1.00 95.56 84 PHE A N 1
ATOM 681 C CA . PHE A 1 84 ? 9.109 3.578 1.565 1.00 95.56 84 PHE A CA 1
ATOM 682 C C . PHE A 1 84 ? 9.967 2.386 1.121 1.00 95.56 84 PHE A C 1
ATOM 684 O O . PHE A 1 84 ? 10.962 2.578 0.424 1.00 95.56 84 PHE A O 1
ATOM 691 N N . MET A 1 85 ? 9.557 1.160 1.464 1.00 94.06 85 MET A N 1
ATOM 692 C CA . MET A 1 85 ? 10.248 -0.065 1.042 1.00 94.06 85 MET A CA 1
ATOM 693 C C . MET A 1 85 ? 10.245 -0.232 -0.483 1.00 94.06 85 MET A C 1
ATOM 695 O O . MET A 1 85 ? 11.233 -0.684 -1.057 1.00 94.06 85 MET A O 1
ATOM 699 N N . LEU A 1 86 ? 9.150 0.146 -1.148 1.00 94.88 86 LEU A N 1
ATOM 700 C CA . LEU A 1 86 ? 8.999 0.004 -2.596 1.00 94.88 86 LEU A CA 1
ATOM 701 C C . LEU A 1 86 ? 9.714 1.096 -3.397 1.00 94.88 86 LEU A C 1
ATOM 703 O O . LEU A 1 86 ? 10.080 0.852 -4.544 1.00 94.88 86 LEU A O 1
ATOM 707 N N . TYR A 1 87 ? 9.917 2.286 -2.828 1.00 93.69 87 TYR A N 1
ATOM 708 C CA . TYR A 1 87 ? 10.381 3.453 -3.578 1.00 93.69 87 TYR A CA 1
ATOM 709 C C . TYR A 1 87 ? 11.704 3.217 -4.322 1.00 93.69 87 TYR A C 1
ATOM 711 O O . TYR A 1 87 ? 11.781 3.440 -5.533 1.00 93.69 87 TYR A O 1
ATOM 719 N N . LEU A 1 88 ? 12.743 2.763 -3.614 1.00 92.62 88 LEU A N 1
ATOM 720 C CA . LEU A 1 88 ? 14.073 2.598 -4.201 1.00 92.62 88 LEU A CA 1
ATOM 721 C C . LEU A 1 88 ? 14.123 1.448 -5.230 1.00 92.62 88 LEU A C 1
ATOM 723 O O . LEU A 1 88 ? 14.519 1.722 -6.367 1.00 92.62 88 LEU A O 1
ATOM 727 N N . PRO A 1 89 ? 13.648 0.223 -4.918 1.00 93.81 89 PRO A N 1
ATOM 728 C CA . PRO A 1 89 ? 13.629 -0.881 -5.881 1.00 93.81 89 PRO A CA 1
ATOM 729 C C . PRO A 1 89 ? 12.794 -0.580 -7.130 1.00 93.81 89 PRO A C 1
ATOM 731 O O . PRO A 1 89 ? 13.181 -0.933 -8.243 1.00 93.81 89 PRO A O 1
ATOM 734 N N . MET A 1 90 ? 11.663 0.114 -6.970 1.00 93.00 90 MET A N 1
ATOM 735 C CA . MET A 1 90 ? 10.814 0.500 -8.096 1.00 93.00 90 MET A CA 1
ATOM 736 C C . MET A 1 90 ? 11.530 1.504 -9.004 1.00 93.00 90 MET A C 1
ATOM 738 O O . MET A 1 90 ? 11.539 1.352 -10.225 1.00 93.00 90 MET A O 1
ATOM 742 N N . ARG A 1 91 ? 12.183 2.514 -8.413 1.00 91.75 91 ARG A N 1
ATOM 743 C CA . ARG A 1 91 ? 12.970 3.502 -9.162 1.00 91.75 91 ARG A CA 1
ATOM 744 C C . ARG A 1 91 ? 14.086 2.835 -9.967 1.00 91.75 91 ARG A C 1
ATOM 746 O O . ARG A 1 91 ? 14.283 3.179 -11.130 1.00 91.75 91 ARG A O 1
ATOM 753 N N . GLU A 1 92 ? 14.802 1.897 -9.357 1.00 91.75 92 GLU A N 1
ATOM 754 C CA . GLU A 1 92 ? 15.876 1.151 -10.015 1.00 91.75 92 GLU A CA 1
ATOM 755 C C . GLU A 1 92 ? 15.346 0.291 -11.163 1.00 91.75 92 GLU A C 1
ATOM 757 O O . GLU A 1 92 ? 15.877 0.369 -12.270 1.00 91.75 92 GLU A O 1
ATOM 762 N N . ALA A 1 93 ? 14.250 -0.443 -10.960 1.00 89.94 93 ALA A N 1
ATOM 763 C CA . ALA A 1 93 ? 13.633 -1.258 -12.005 1.00 89.94 93 ALA A CA 1
ATOM 764 C C . ALA A 1 93 ? 13.286 -0.426 -13.257 1.00 89.94 93 ALA A C 1
ATOM 766 O O . ALA A 1 93 ? 13.694 -0.769 -14.369 1.00 89.94 93 ALA A O 1
ATOM 767 N N . PHE A 1 94 ? 12.636 0.729 -13.075 1.00 85.94 94 PHE A N 1
ATOM 768 C CA . PHE A 1 94 ? 12.284 1.618 -14.188 1.00 85.94 94 PHE A CA 1
ATOM 769 C C . PHE A 1 94 ? 13.486 2.321 -14.840 1.00 85.94 94 PHE A C 1
ATOM 771 O O . PHE A 1 94 ? 13.433 2.651 -16.030 1.00 85.94 94 PHE A O 1
ATOM 778 N N . ALA A 1 95 ? 14.567 2.566 -14.092 1.00 84.44 95 ALA A N 1
ATOM 779 C CA . ALA A 1 95 ? 15.806 3.111 -14.644 1.00 84.44 95 ALA A CA 1
ATOM 780 C C . ALA A 1 95 ? 16.550 2.063 -15.485 1.00 84.44 95 ALA A C 1
ATOM 782 O O . ALA A 1 95 ? 16.996 2.358 -16.592 1.00 84.44 95 ALA A O 1
ATOM 783 N N . THR A 1 96 ? 16.625 0.820 -15.007 1.00 74.50 96 THR A N 1
ATOM 784 C CA . THR A 1 96 ? 17.324 -0.268 -15.708 1.00 74.50 96 THR A CA 1
ATOM 785 C C . THR A 1 96 ? 16.663 -0.602 -17.047 1.00 74.50 96 THR A C 1
ATOM 787 O O . THR A 1 96 ? 17.354 -0.818 -18.041 1.00 74.50 96 THR A O 1
ATOM 790 N N . ASP A 1 97 ? 15.330 -0.583 -17.118 1.00 61.38 97 ASP A N 1
ATOM 791 C CA . ASP A 1 97 ? 14.618 -0.795 -18.383 1.00 61.38 97 ASP A CA 1
ATOM 792 C C . ASP A 1 97 ? 14.760 0.379 -19.360 1.00 61.38 97 ASP A C 1
ATOM 794 O O . ASP A 1 97 ? 14.740 0.174 -20.572 1.00 61.38 97 ASP A O 1
ATOM 798 N N . ALA A 1 98 ? 15.002 1.599 -18.869 1.00 58.16 98 ALA A N 1
ATOM 799 C CA . ALA A 1 98 ? 15.341 2.731 -19.732 1.00 58.16 98 ALA A CA 1
ATOM 800 C C . ALA A 1 98 ? 16.642 2.483 -20.512 1.00 58.16 98 ALA A C 1
ATOM 802 O O . ALA A 1 98 ? 16.729 2.811 -21.694 1.00 58.16 98 ALA A O 1
ATOM 803 N N . HIS A 1 99 ? 17.633 1.869 -19.861 1.00 56.47 99 HIS A N 1
ATOM 804 C CA . HIS A 1 99 ? 18.919 1.540 -20.474 1.00 56.47 99 HIS A CA 1
ATOM 805 C C . HIS A 1 99 ? 18.832 0.390 -21.486 1.00 56.47 99 HIS A C 1
ATOM 807 O O . HIS A 1 99 ? 19.634 0.349 -22.413 1.00 56.47 99 HIS A O 1
ATOM 813 N N . LYS A 1 100 ? 17.855 -0.516 -21.349 1.00 52.91 100 LYS A N 1
ATOM 814 C CA . LYS A 1 100 ? 17.631 -1.611 -22.310 1.00 52.91 100 LYS A CA 1
ATOM 815 C C . LYS A 1 100 ? 16.974 -1.154 -23.613 1.00 52.91 100 LYS A C 1
ATOM 817 O O . LYS A 1 100 ? 17.160 -1.812 -24.622 1.00 52.91 100 LYS A O 1
ATOM 822 N N . ILE A 1 101 ? 16.205 -0.063 -23.588 1.00 49.22 101 ILE A N 1
ATOM 823 C CA . ILE A 1 101 ? 15.507 0.481 -24.770 1.00 49.22 101 ILE A CA 1
ATOM 824 C C . ILE A 1 101 ? 16.426 1.401 -25.595 1.00 49.22 101 ILE A C 1
ATOM 826 O O . ILE A 1 101 ? 16.193 1.611 -26.779 1.00 49.22 101 ILE A O 1
ATOM 830 N N . ALA A 1 102 ? 17.469 1.963 -24.978 1.00 49.69 102 ALA A N 1
ATOM 831 C CA . ALA A 1 102 ? 18.430 2.854 -25.633 1.00 49.69 102 ALA A CA 1
ATOM 832 C C . ALA A 1 102 ? 19.576 2.119 -26.366 1.00 49.69 102 ALA A C 1
ATOM 834 O O . ALA A 1 102 ? 20.543 2.763 -26.773 1.00 49.69 102 ALA A O 1
ATOM 835 N N . ARG A 1 103 ? 19.495 0.791 -26.495 1.00 38.06 103 ARG A N 1
ATOM 836 C CA . ARG A 1 103 ? 20.468 -0.077 -27.167 1.00 38.06 103 ARG A CA 1
ATOM 837 C C . ARG A 1 103 ? 19.773 -0.851 -28.275 1.00 38.06 103 ARG A C 1
ATOM 839 O O . ARG A 1 103 ? 20.446 -1.090 -29.297 1.00 38.06 103 ARG A O 1
#

Organism: Salmonella typhimurium (NCBI:txid90371)

Secondary structure (DSSP, 8-state):
-HHHHGGGT-SS-PPPHHHHHHHHHHHHHHTTT-HHHHHHHHHHHSTT---HHHHHHHHHHH-TTS-HHHHHHHHHHHHHHHHHHHHHHHHHHHHHHHHHH--

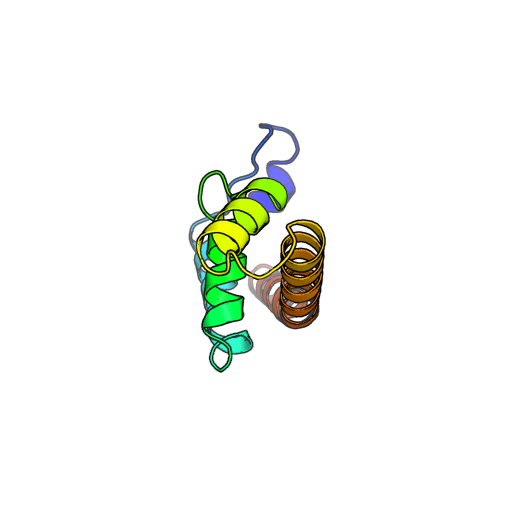pLDDT: mean 85.65, std 15.42, range [38.06, 97.31]

Radius of gyration: 16.23 Å; chains: 1; bounding box: 36×26×48 Å

Sequence (103 aa):
REMMNGKQKSWLAHCTDAEAMLIDRVIGTVLAEYPALKKLIHQRYEGRGMSQRRMADLLNKQYPDWCYATCRNRIGVWLKMAEFMLYLPMREAFATDAHKIAR